Protein AF-A0A4Q0PIA1-F1 (afdb_monomer)

Mean predicted aligned error: 7.01 Å

Nearest PDB structures (foldseek):
  3p2y-assembly1_A-2  TM=5.796E-01  e=3.380E-01  Mycolicibacterium smegmatis MC2 155
  1xlt-assembly1_A  TM=4.589E-01  e=9.015E-01  Rhodospirillum rubrum
  2frd-assembly1_B  TM=4.734E-01  e=1.250E+00  Rhodospirillum rubrum
  8bxg-assembly1_A  TM=5.678E-01  e=4.058E+00  Escherichia coli
  4gx2-assembly1_B  TM=3.205E-01  e=5.272E+00  Geobacter sulfurreducens PCA

Secondary structure (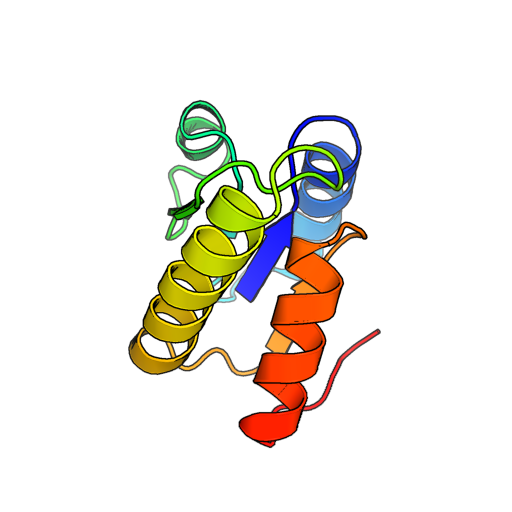DSSP, 8-state):
-EEE-STHHHHHHHHTGGGGTTS-PEEEES-GGGGGGGTTSEEEE-----TT-HHHHHHHHHHHHHHHHHH--S--EE-SSHHHHHHHHHHHHTT-----

Radius of gyration: 12.42 Å; Cα contacts (8 Å, |Δi|>4): 158; chains: 1; bounding box: 34×23×29 Å

pLDDT: mean 77.84, std 11.3, range [39.25, 91.69]

Sequence (100 aa):
MAVASIGGHWIQLLRLRPVFEGQDVVFVSTKASFASMVSNCKFYTIPDGSRKNPINLLLSFKVLFKILRQEKPEAILSTGAAPGLLALLCGKILGKKPSG

Structure (mmCIF, N/CA/C/O backbone):
data_AF-A0A4Q0PIA1-F1
#
_entry.id   AF-A0A4Q0PIA1-F1
#
loop_
_atom_site.group_PDB
_atom_site.id
_atom_site.type_symbol
_atom_site.label_atom_id
_atom_site.label_alt_id
_atom_site.label_comp_id
_atom_site.label_asym_id
_atom_site.label_entity_id
_atom_site.label_seq_id
_atom_site.pdbx_PDB_ins_code
_atom_site.Cartn_x
_atom_site.Cartn_y
_atom_site.Cartn_z
_atom_site.occupancy
_atom_site.B_iso_or_equiv
_atom_site.auth_seq_id
_atom_site.auth_comp_id
_atom_site.auth_asym_id
_atom_site.auth_atom_id
_atom_site.pdbx_PDB_model_num
ATOM 1 N N . MET A 1 1 ? -4.599 -2.354 5.682 1.00 82.56 1 MET A N 1
ATOM 2 C CA . MET A 1 1 ? -3.885 -1.702 4.558 1.00 82.56 1 MET A CA 1
ATOM 3 C C . MET A 1 1 ? -3.855 -2.649 3.377 1.00 82.56 1 MET A C 1
ATOM 5 O O . MET A 1 1 ? -3.507 -3.808 3.557 1.00 82.56 1 MET A O 1
ATOM 9 N N . ALA A 1 2 ? -4.230 -2.163 2.200 1.00 84.62 2 ALA A N 1
ATOM 10 C CA . ALA A 1 2 ? -4.389 -2.946 0.985 1.00 84.62 2 ALA A CA 1
ATOM 11 C C . ALA A 1 2 ? -3.388 -2.454 -0.077 1.00 84.62 2 ALA A C 1
ATOM 13 O O . ALA A 1 2 ? -3.397 -1.280 -0.446 1.00 84.62 2 ALA A O 1
ATOM 14 N N . VAL A 1 3 ? -2.488 -3.327 -0.535 1.00 84.12 3 VAL A N 1
ATOM 15 C CA . VAL A 1 3 ? -1.362 -2.967 -1.412 1.00 84.12 3 VAL A CA 1
ATOM 16 C C . VAL A 1 3 ? -1.436 -3.745 -2.723 1.00 84.12 3 VAL A C 1
ATOM 18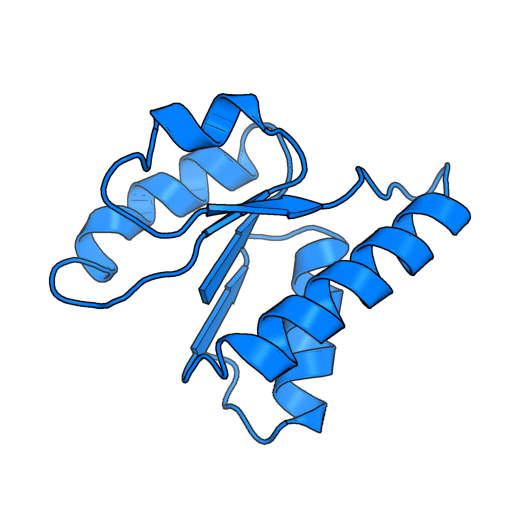 O O . VAL A 1 3 ? -1.352 -4.975 -2.720 1.00 84.12 3 VAL A O 1
ATOM 21 N N . ALA A 1 4 ? -1.522 -3.041 -3.853 1.00 82.62 4 ALA A N 1
ATOM 22 C CA . ALA A 1 4 ? -1.503 -3.660 -5.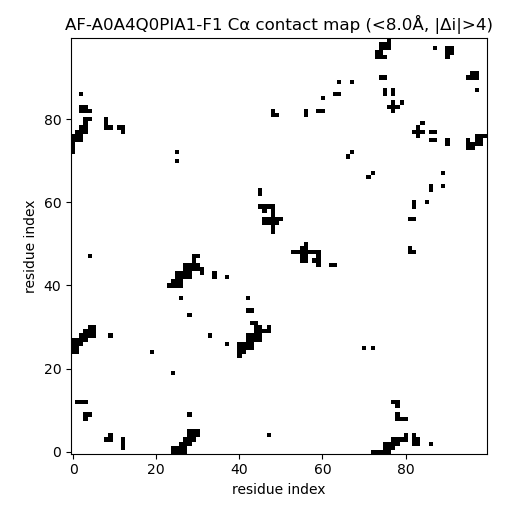179 1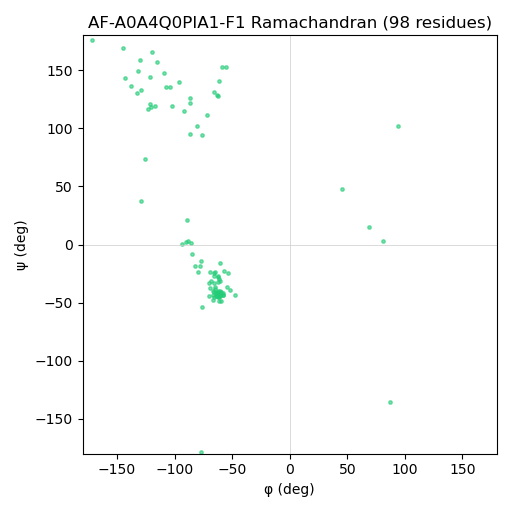.00 82.62 4 ALA A CA 1
ATOM 23 C C . ALA A 1 4 ? -0.747 -2.812 -6.206 1.00 82.62 4 ALA A C 1
ATOM 25 O O . ALA A 1 4 ? -0.825 -1.585 -6.207 1.00 82.62 4 ALA A O 1
ATOM 26 N N . SER A 1 5 ? -0.022 -3.473 -7.10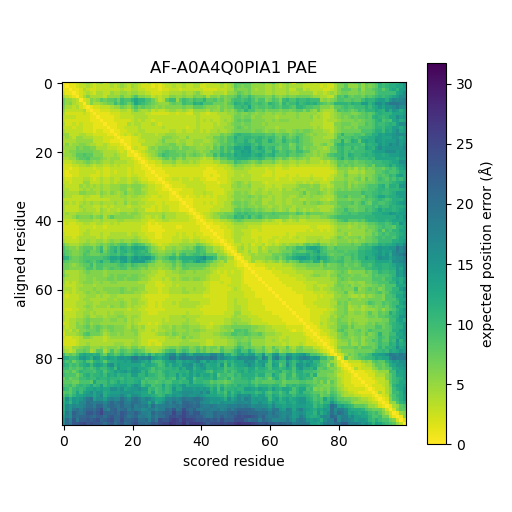7 1.00 77.88 5 SER A N 1
ATOM 27 C CA . SER A 1 5 ? 0.626 -2.836 -8.259 1.00 77.88 5 SER A CA 1
ATOM 28 C C . SER A 1 5 ? -0.380 -2.530 -9.380 1.00 77.88 5 SER A C 1
ATOM 30 O O . SER A 1 5 ? -1.580 -2.784 -9.253 1.00 77.88 5 SER A O 1
ATOM 32 N N . ILE A 1 6 ? 0.104 -1.972 -10.493 1.00 77.44 6 ILE A N 1
ATOM 33 C CA . ILE A 1 6 ? -0.724 -1.688 -11.669 1.00 77.44 6 ILE A CA 1
ATOM 34 C C . ILE A 1 6 ? -1.415 -2.924 -12.274 1.00 77.44 6 ILE A C 1
ATOM 36 O O . ILE A 1 6 ? -0.905 -4.045 -12.234 1.00 77.44 6 ILE A O 1
ATOM 40 N N . GLY A 1 7 ? -2.560 -2.689 -12.923 1.00 74.25 7 GLY A N 1
ATOM 41 C CA . GLY A 1 7 ? -3.230 -3.668 -13.784 1.00 74.25 7 GLY A CA 1
ATOM 42 C C . GLY A 1 7 ? -4.190 -4.600 -13.041 1.00 74.25 7 GLY A C 1
ATOM 43 O O . GLY A 1 7 ? -4.998 -4.153 -12.227 1.00 74.25 7 GLY A O 1
ATOM 44 N N . GLY A 1 8 ? -4.125 -5.900 -13.351 1.00 73.25 8 GLY A N 1
ATOM 45 C CA . GLY A 1 8 ? -5.066 -6.915 -12.857 1.00 73.25 8 GLY A CA 1
ATOM 46 C C . GLY A 1 8 ? -5.069 -7.094 -11.335 1.00 73.25 8 GLY A C 1
ATOM 47 O O . GLY A 1 8 ? -6.132 -7.306 -10.755 1.00 73.25 8 GLY A O 1
ATOM 48 N N . HIS A 1 9 ? -3.920 -6.911 -10.677 1.00 80.88 9 HIS A N 1
ATOM 49 C CA . HIS A 1 9 ? -3.798 -7.024 -9.219 1.00 80.88 9 HIS A CA 1
ATOM 50 C C . HIS A 1 9 ? -4.603 -5.945 -8.481 1.00 80.88 9 HIS A C 1
ATOM 52 O O . HIS A 1 9 ? -5.211 -6.230 -7.448 1.00 80.88 9 HIS A O 1
ATOM 58 N N . TRP A 1 10 ? -4.655 -4.721 -9.022 1.00 83.25 10 TRP A N 1
ATOM 59 C CA . TRP A 1 10 ? -5.473 -3.637 -8.470 1.00 83.25 10 TRP A CA 1
ATOM 60 C C . TRP A 1 10 ? -6.967 -3.946 -8.587 1.00 83.25 10 TRP A C 1
ATOM 62 O O . TRP A 1 10 ? -7.705 -3.812 -7.617 1.00 83.25 10 TRP A O 1
ATOM 72 N N . ILE A 1 11 ? -7.412 -4.434 -9.748 1.00 84.31 11 ILE A N 1
ATOM 73 C CA . ILE A 1 11 ? -8.816 -4.815 -9.953 1.00 84.31 11 ILE A CA 1
ATOM 74 C C . ILE A 1 11 ? -9.217 -5.968 -9.026 1.00 84.31 11 ILE A C 1
ATOM 76 O O . ILE A 1 11 ? -10.292 -5.922 -8.435 1.00 84.31 11 ILE A O 1
ATOM 80 N N . GLN A 1 12 ? -8.357 -6.976 -8.848 1.00 82.44 12 GLN A N 1
ATOM 81 C CA . GLN A 1 12 ? -8.598 -8.055 -7.883 1.00 82.44 12 GLN A CA 1
ATOM 82 C C . GLN A 1 12 ? -8.705 -7.532 -6.448 1.00 82.44 12 GLN A C 1
ATOM 84 O O . GLN A 1 12 ? -9.582 -7.963 -5.707 1.00 82.44 12 GLN A O 1
ATOM 89 N N . LEU A 1 13 ? -7.867 -6.566 -6.072 1.00 83.81 13 LEU A N 1
ATOM 90 C CA . LEU A 1 13 ? -7.919 -5.938 -4.754 1.00 83.81 13 LEU A CA 1
ATOM 91 C C . LEU A 1 13 ? -9.216 -5.142 -4.558 1.00 83.81 13 LEU A C 1
ATOM 93 O O . LEU A 1 13 ? -9.839 -5.235 -3.505 1.00 83.81 13 LEU A O 1
ATOM 97 N N . LEU A 1 14 ? -9.673 -4.421 -5.585 1.00 84.12 14 LEU A N 1
ATOM 98 C CA . LEU A 1 14 ? -10.954 -3.714 -5.548 1.00 84.12 14 LEU A CA 1
ATOM 99 C C . LEU A 1 14 ? -12.162 -4.655 -5.470 1.00 84.12 14 LEU A C 1
ATOM 101 O O . LEU A 1 14 ? -13.177 -4.268 -4.900 1.00 84.12 14 LEU A O 1
ATOM 105 N N . ARG A 1 15 ? -12.074 -5.895 -5.967 1.00 84.69 15 ARG A N 1
ATOM 106 C CA . ARG A 1 15 ? -13.143 -6.895 -5.769 1.00 84.69 15 ARG A CA 1
ATOM 107 C C . ARG A 1 15 ? -13.317 -7.291 -4.304 1.00 84.69 15 ARG A C 1
ATOM 109 O O . ARG A 1 15 ? -14.406 -7.699 -3.925 1.00 84.69 15 ARG A O 1
ATOM 116 N N . LEU A 1 16 ? -12.277 -7.132 -3.486 1.00 80.69 16 LEU A N 1
ATOM 117 C CA . LEU A 1 16 ? -12.331 -7.347 -2.038 1.00 80.69 16 LEU A CA 1
ATOM 118 C C . LEU A 1 16 ? -12.798 -6.102 -1.274 1.00 80.69 16 LEU A C 1
ATOM 120 O O . LEU A 1 16 ? -12.916 -6.148 -0.057 1.00 80.69 16 LEU A O 1
ATOM 124 N N . ARG A 1 17 ? -13.123 -4.997 -1.960 1.00 79.69 17 ARG A N 1
ATOM 125 C CA . ARG A 1 17 ? -13.660 -3.781 -1.333 1.00 79.69 17 ARG A CA 1
ATOM 126 C C . ARG A 1 17 ? -14.875 -4.018 -0.422 1.00 79.69 17 ARG A C 1
ATOM 128 O O . ARG A 1 17 ? -14.889 -3.393 0.632 1.00 79.69 17 ARG A O 1
ATOM 135 N N . PRO A 1 18 ? -15.837 -4.907 -0.739 1.00 80.75 18 PRO A N 1
ATOM 136 C CA . PRO A 1 18 ? -16.935 -5.216 0.181 1.00 80.75 18 PRO A CA 1
ATOM 137 C C . PRO A 1 18 ? -16.461 -5.813 1.515 1.00 80.75 18 PRO A C 1
ATOM 139 O O . PRO A 1 18 ? -17.073 -5.584 2.546 1.00 80.75 18 PRO A O 1
ATOM 142 N N . VAL A 1 19 ? -15.329 -6.526 1.527 1.00 77.31 19 VAL A N 1
ATOM 143 C CA . VAL A 1 19 ? -14.729 -7.084 2.758 1.00 77.31 19 VAL A CA 1
ATOM 144 C C . VAL A 1 19 ? -14.179 -5.978 3.666 1.00 77.31 19 VAL A C 1
ATOM 146 O O . VAL A 1 19 ? -14.038 -6.159 4.870 1.00 77.31 19 VAL A O 1
ATOM 149 N N . PHE A 1 20 ? -13.869 -4.822 3.084 1.00 77.06 20 PHE A N 1
ATOM 150 C CA . PHE A 1 20 ? -13.341 -3.650 3.773 1.00 77.06 20 PHE A CA 1
ATOM 151 C C . PHE A 1 20 ? -14.424 -2.658 4.202 1.00 77.06 20 PHE A C 1
ATOM 153 O O . PHE A 1 20 ? -14.103 -1.606 4.756 1.00 77.06 20 PHE A O 1
ATOM 160 N N . GLU A 1 21 ? -15.693 -2.948 3.920 1.00 77.19 21 GLU A N 1
ATOM 161 C CA . GLU A 1 21 ? -16.793 -2.055 4.251 1.00 77.19 21 GLU A CA 1
ATOM 162 C C . GLU A 1 21 ? -16.904 -1.882 5.775 1.00 77.19 21 GLU A C 1
ATOM 164 O O . GLU A 1 21 ? -16.880 -2.847 6.536 1.00 77.19 21 GLU A O 1
ATOM 169 N N . GLY A 1 22 ? -16.944 -0.627 6.232 1.00 79.25 22 GLY A N 1
ATOM 170 C CA . GLY A 1 22 ? -16.924 -0.290 7.660 1.00 79.25 22 GLY A CA 1
ATOM 171 C C . GLY A 1 22 ? -15.538 -0.289 8.322 1.00 79.25 22 GLY A C 1
ATOM 172 O O . GLY A 1 22 ? -15.456 -0.027 9.520 1.00 79.25 22 GLY A O 1
ATOM 173 N N . GLN A 1 23 ? -14.449 -0.532 7.580 1.00 80.62 23 GLN A N 1
ATOM 174 C CA . GLN A 1 23 ? -13.075 -0.440 8.093 1.00 80.62 23 GLN A CA 1
ATOM 175 C C . GLN A 1 23 ? -12.317 0.770 7.526 1.00 80.62 23 GLN A C 1
ATOM 177 O O . GLN A 1 23 ? -12.493 1.148 6.367 1.00 80.62 23 GLN A O 1
ATOM 182 N N . ASP A 1 24 ? -11.414 1.356 8.322 1.00 84.50 24 ASP A N 1
ATOM 183 C CA . ASP A 1 24 ? -10.482 2.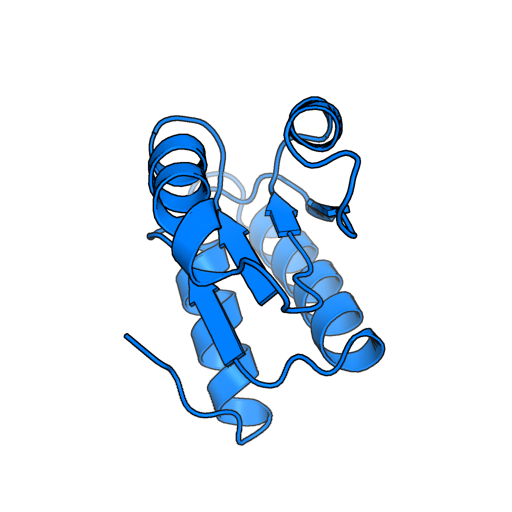387 7.842 1.00 84.50 24 ASP A CA 1
ATOM 184 C C . ASP A 1 24 ? -9.353 1.719 7.041 1.00 84.50 24 ASP A C 1
ATOM 186 O O . ASP A 1 24 ? -8.367 1.196 7.578 1.00 84.50 24 ASP A O 1
ATOM 190 N N . VAL A 1 25 ? -9.544 1.660 5.722 1.00 86.94 25 VAL A N 1
ATOM 191 C CA . VAL A 1 25 ? -8.607 1.005 4.812 1.00 86.94 25 VAL A CA 1
ATOM 192 C C . VAL A 1 25 ? -7.744 2.020 4.088 1.00 86.94 25 VAL A C 1
ATOM 194 O O . VAL A 1 25 ? -8.198 2.830 3.286 1.00 86.94 25 VAL A O 1
ATOM 197 N N . VAL A 1 26 ? -6.441 1.888 4.321 1.00 90.06 26 VAL A N 1
ATOM 198 C CA . VAL A 1 26 ? -5.404 2.574 3.555 1.00 90.06 26 VAL A CA 1
ATOM 199 C C . VAL A 1 26 ? -5.052 1.752 2.318 1.00 90.06 26 VAL A C 1
ATOM 201 O O . VAL A 1 26 ? -4.598 0.610 2.448 1.00 90.06 26 VAL A O 1
ATOM 204 N N . PHE A 1 27 ? -5.211 2.342 1.138 1.00 89.44 27 PHE A N 1
ATOM 205 C CA . PHE A 1 27 ? -4.821 1.773 -0.147 1.00 89.44 27 PHE A CA 1
ATOM 206 C C . PHE A 1 27 ? -3.446 2.285 -0.576 1.00 89.44 27 PHE A C 1
ATOM 208 O O . PHE A 1 27 ? -3.129 3.464 -0.426 1.00 89.44 27 PHE A O 1
ATOM 215 N N . VAL A 1 28 ? -2.624 1.404 -1.142 1.00 89.06 28 VAL A N 1
ATOM 216 C CA . VAL A 1 28 ? -1.307 1.763 -1.676 1.00 89.06 28 VAL A CA 1
ATOM 217 C C . VAL A 1 28 ? -1.132 1.163 -3.064 1.00 89.06 28 VAL A C 1
ATOM 219 O O . VAL A 1 28 ? -1.345 -0.037 -3.253 1.00 89.06 28 VAL A O 1
ATOM 222 N N . SER A 1 29 ? -0.718 1.978 -4.037 1.00 89.00 29 SER A N 1
ATOM 223 C CA . SER A 1 29 ? -0.420 1.499 -5.391 1.00 89.00 29 SER A CA 1
ATOM 224 C C . SER A 1 29 ? 0.740 2.231 -6.059 1.00 89.00 29 SER A C 1
ATOM 226 O O . SER A 1 29 ? 1.213 3.247 -5.563 1.00 89.00 29 SER A O 1
ATOM 228 N N . THR A 1 30 ? 1.216 1.716 -7.195 1.00 86.19 30 THR A N 1
ATOM 229 C CA . THR A 1 30 ? 2.294 2.340 -7.976 1.00 86.19 30 THR A CA 1
ATOM 230 C C . THR A 1 30 ? 1.800 3.414 -8.951 1.00 86.19 30 THR A C 1
ATOM 232 O O . THR A 1 30 ? 2.602 4.139 -9.536 1.00 86.19 30 THR A O 1
ATOM 235 N N . LYS A 1 31 ? 0.475 3.560 -9.117 1.00 86.88 31 LYS A N 1
ATOM 236 C CA . LYS A 1 31 ? -0.145 4.525 -10.038 1.00 86.88 31 LYS A CA 1
ATOM 237 C C . LYS A 1 31 ? -1.107 5.470 -9.322 1.00 86.88 31 LYS A C 1
ATOM 239 O O . LYS A 1 31 ? -2.162 5.052 -8.853 1.00 86.88 31 LYS A O 1
ATOM 244 N N . ALA A 1 32 ? -0.784 6.764 -9.340 1.00 86.69 32 ALA A N 1
ATOM 245 C CA . ALA A 1 32 ? -1.572 7.811 -8.686 1.00 86.69 32 ALA A CA 1
ATOM 246 C C . ALA A 1 32 ? -3.013 7.926 -9.215 1.00 86.69 32 ALA A C 1
ATOM 248 O O . ALA A 1 32 ? -3.924 8.214 -8.446 1.00 86.69 32 ALA A O 1
ATOM 249 N N . SER A 1 33 ? -3.253 7.634 -10.502 1.00 85.81 33 SER A N 1
ATOM 250 C CA . SER A 1 33 ? -4.602 7.680 -11.093 1.00 85.81 33 SER A CA 1
ATOM 251 C C . SER A 1 33 ? -5.601 6.728 -10.433 1.00 85.81 33 SER A C 1
ATOM 253 O O . SER A 1 33 ? -6.794 6.879 -10.647 1.00 85.81 33 SER A O 1
ATOM 255 N N . PHE A 1 34 ? -5.149 5.743 -9.654 1.00 86.50 34 PHE A N 1
ATOM 256 C CA . PHE A 1 34 ? -6.051 4.849 -8.934 1.00 86.50 34 PHE A CA 1
ATOM 257 C C . PHE A 1 34 ? -6.671 5.476 -7.685 1.00 86.50 34 PHE A C 1
ATOM 259 O O . PHE A 1 34 ? -7.675 4.959 -7.200 1.00 86.50 34 PHE A O 1
ATOM 266 N N . ALA A 1 35 ? -6.142 6.610 -7.213 1.00 86.75 35 ALA A N 1
ATOM 267 C CA . ALA A 1 35 ? -6.720 7.367 -6.107 1.00 86.75 35 ALA A CA 1
ATOM 268 C C . ALA A 1 35 ? -8.195 7.719 -6.356 1.00 86.75 35 ALA A C 1
ATOM 270 O O . ALA A 1 35 ? -9.006 7.647 -5.439 1.00 86.75 35 ALA A O 1
ATOM 271 N N . SER A 1 36 ? -8.569 8.022 -7.606 1.00 87.19 36 SER A N 1
ATOM 272 C CA . SER A 1 36 ? -9.954 8.355 -7.964 1.00 87.19 36 SER A CA 1
ATOM 273 C C . SER A 1 36 ? -10.926 7.183 -7.799 1.00 87.19 36 SER A C 1
ATOM 275 O O . SER A 1 36 ? -12.108 7.408 -7.569 1.00 87.19 36 SER A O 1
ATOM 277 N N . MET A 1 37 ? -10.452 5.931 -7.858 1.00 85.12 37 MET A N 1
ATOM 278 C CA . MET A 1 37 ? -11.292 4.744 -7.637 1.00 85.12 37 MET A CA 1
ATOM 279 C C . MET A 1 37 ? -11.581 4.481 -6.152 1.00 85.12 37 MET A C 1
ATOM 281 O O . MET A 1 37 ? -12.519 3.752 -5.819 1.00 85.12 37 MET A O 1
ATOM 285 N N . VAL A 1 38 ? -10.784 5.063 -5.255 1.00 87.12 38 VAL A N 1
ATOM 286 C CA . VAL A 1 38 ? -10.896 4.909 -3.798 1.00 87.12 38 VAL A CA 1
ATOM 287 C C . VAL A 1 38 ? -10.907 6.269 -3.102 1.00 87.12 38 VAL A C 1
ATOM 289 O O . VAL A 1 38 ? -10.364 6.412 -2.015 1.00 87.12 38 VAL A O 1
ATOM 292 N N . SER A 1 39 ? -11.563 7.262 -3.711 1.00 83.31 39 SER A N 1
ATOM 293 C CA . SER A 1 39 ? -11.640 8.648 -3.214 1.00 83.31 39 SER A CA 1
ATOM 294 C C . SER A 1 39 ? -12.132 8.777 -1.770 1.00 83.31 39 SER A C 1
ATOM 296 O O . SER A 1 39 ? -11.838 9.760 -1.101 1.00 83.31 39 SER A O 1
ATOM 298 N N . ASN A 1 40 ? -12.879 7.782 -1.294 1.00 85.00 40 ASN A N 1
ATOM 299 C CA . ASN A 1 40 ? -13.482 7.757 0.037 1.00 85.00 40 ASN A CA 1
ATOM 300 C C . ASN A 1 40 ? -12.553 7.119 1.089 1.00 85.00 40 ASN A C 1
ATOM 302 O O . ASN A 1 40 ? -12.953 6.941 2.235 1.00 85.00 40 ASN A O 1
ATOM 306 N N . CYS A 1 41 ? -11.341 6.724 0.696 1.00 87.88 41 CYS A N 1
ATOM 307 C CA . CYS A 1 41 ? -10.367 6.033 1.529 1.00 87.88 41 CYS A CA 1
ATOM 308 C C . CYS A 1 41 ? -9.001 6.723 1.425 1.00 87.88 41 CYS A C 1
ATOM 310 O O . CYS A 1 41 ? -8.695 7.410 0.449 1.00 87.88 41 CYS A O 1
ATOM 312 N N . LYS A 1 42 ? -8.131 6.505 2.415 1.00 90.81 42 LYS A N 1
ATOM 313 C CA . LYS A 1 42 ? -6.747 6.989 2.345 1.00 90.81 42 LYS A CA 1
ATOM 314 C C . LYS A 1 42 ? -6.005 6.260 1.229 1.00 90.81 42 LYS A C 1
ATOM 316 O O . LYS A 1 42 ? -6.012 5.030 1.181 1.00 90.81 42 LYS A O 1
ATOM 321 N N . PHE A 1 43 ? -5.321 7.005 0.367 1.00 91.69 43 PHE A N 1
ATOM 322 C CA . PHE A 1 43 ? -4.555 6.444 -0.741 1.00 91.69 43 PHE A CA 1
ATOM 323 C C . PHE A 1 43 ? -3.130 6.999 -0.770 1.00 91.69 43 PHE A C 1
ATOM 325 O O . PHE A 1 43 ? -2.926 8.210 -0.717 1.00 91.69 43 PHE A O 1
ATOM 332 N N . TYR A 1 44 ? -2.145 6.113 -0.916 1.00 91.62 44 TYR A N 1
ATOM 333 C CA . TYR A 1 44 ? -0.743 6.475 -1.104 1.00 91.62 44 TYR A CA 1
ATOM 334 C C . TYR A 1 44 ? -0.196 5.902 -2.406 1.00 91.62 44 TYR A C 1
ATOM 336 O O . TYR A 1 44 ? -0.504 4.776 -2.799 1.00 91.62 44 TYR A O 1
ATOM 344 N N . THR A 1 45 ? 0.680 6.668 -3.053 1.00 90.19 45 THR A N 1
ATOM 345 C CA . THR A 1 45 ? 1.415 6.202 -4.233 1.00 90.19 45 THR A CA 1
ATOM 346 C C . THR A 1 45 ? 2.856 5.880 -3.857 1.00 90.19 45 THR A C 1
ATOM 348 O O . THR A 1 45 ? 3.503 6.660 -3.159 1.00 90.19 45 THR A O 1
ATOM 351 N N . ILE A 1 46 ? 3.367 4.748 -4.334 1.00 88.00 46 ILE A N 1
ATOM 352 C CA . ILE A 1 46 ? 4.784 4.377 -4.241 1.00 88.00 46 ILE A CA 1
ATOM 353 C C . ILE A 1 46 ? 5.396 4.292 -5.647 1.00 88.00 46 ILE A C 1
ATOM 355 O O . ILE A 1 46 ? 4.661 4.108 -6.613 1.00 88.00 46 ILE A O 1
ATOM 359 N N . PRO A 1 47 ? 6.721 4.429 -5.808 1.00 85.75 47 PRO A N 1
ATOM 360 C CA . PRO A 1 47 ? 7.366 4.209 -7.100 1.00 85.75 47 PRO A CA 1
ATOM 361 C C . PRO A 1 47 ? 7.066 2.817 -7.681 1.00 85.75 47 PRO A C 1
ATOM 363 O O . PRO A 1 47 ? 6.828 1.861 -6.947 1.00 85.75 47 PRO A O 1
ATOM 366 N N . ASP A 1 48 ? 7.102 2.676 -9.007 1.00 81.31 48 ASP A N 1
ATOM 367 C CA . ASP A 1 48 ? 7.018 1.354 -9.632 1.00 81.31 48 ASP A CA 1
ATOM 368 C C . ASP A 1 48 ? 8.390 0.664 -9.587 1.00 81.31 48 ASP A C 1
ATOM 370 O O . ASP A 1 48 ? 9.329 1.010 -10.316 1.00 81.31 48 ASP A O 1
ATOM 374 N N . GLY A 1 49 ? 8.522 -0.272 -8.646 1.00 71.94 49 GLY A N 1
ATOM 375 C CA . GLY A 1 49 ? 9.672 -1.155 -8.516 1.00 71.94 49 GLY A CA 1
ATOM 376 C C . GLY A 1 49 ? 9.457 -2.456 -9.282 1.00 71.94 49 GLY A C 1
ATOM 377 O O . GLY A 1 49 ? 8.622 -3.275 -8.901 1.00 71.94 49 GLY A O 1
ATOM 378 N N . SER A 1 50 ? 10.267 -2.692 -10.313 1.00 69.56 50 SER A N 1
ATOM 379 C CA . SER A 1 50 ? 10.281 -3.943 -11.078 1.00 69.56 50 SER A CA 1
A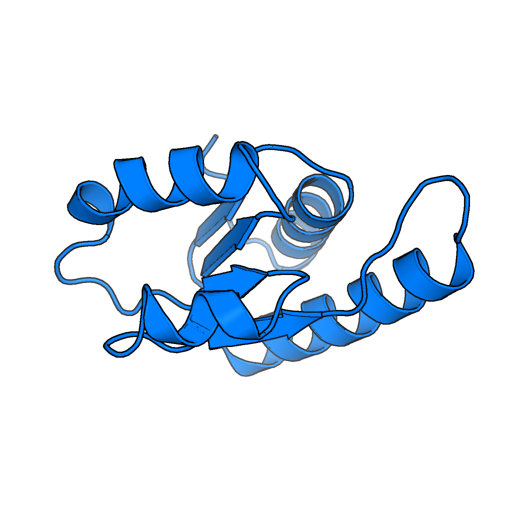TOM 380 C C . SER A 1 50 ? 11.649 -4.621 -10.995 1.00 69.56 50 SER A C 1
ATOM 382 O O . SER A 1 50 ? 12.639 -3.998 -10.612 1.00 69.56 50 SER A O 1
ATOM 384 N N . ARG A 1 51 ? 11.740 -5.899 -11.397 1.00 67.94 51 ARG A N 1
ATOM 385 C CA . ARG A 1 51 ? 13.011 -6.656 -11.416 1.00 67.94 51 ARG A CA 1
ATOM 386 C C . ARG A 1 51 ? 14.096 -5.975 -12.272 1.00 67.94 51 ARG A C 1
ATOM 388 O O . ARG A 1 51 ? 15.275 -6.202 -12.041 1.00 67.94 51 ARG A O 1
ATOM 395 N N . LYS A 1 52 ? 13.696 -5.122 -13.224 1.00 74.25 52 LYS A N 1
ATOM 396 C CA . LYS A 1 52 ? 14.597 -4.317 -14.063 1.00 74.25 52 LYS A CA 1
ATOM 397 C C . LYS A 1 52 ? 15.118 -3.055 -13.359 1.00 74.25 52 LYS A C 1
ATOM 399 O O . LYS A 1 52 ? 16.189 -2.586 -13.711 1.00 74.25 52 LYS A O 1
ATOM 404 N N . ASN A 1 53 ? 14.400 -2.546 -12.351 1.00 78.38 53 ASN A N 1
ATOM 405 C CA . ASN A 1 53 ? 14.711 -1.304 -11.635 1.00 78.38 53 ASN A CA 1
ATOM 406 C C . ASN A 1 53 ? 14.808 -1.543 -10.113 1.00 78.38 53 ASN A C 1
ATOM 408 O O . ASN A 1 53 ? 13.922 -1.122 -9.358 1.00 78.38 53 ASN A O 1
ATOM 412 N N . PRO A 1 54 ? 15.885 -2.191 -9.630 1.00 77.38 54 PRO A N 1
ATOM 413 C CA . PRO A 1 54 ? 16.059 -2.501 -8.208 1.00 77.38 54 PRO A CA 1
ATOM 414 C C . PRO A 1 54 ? 16.149 -1.247 -7.321 1.00 77.38 54 PRO A C 1
ATOM 416 O O . PRO A 1 54 ? 15.725 -1.277 -6.167 1.00 77.38 54 PRO A O 1
ATOM 419 N N . ILE A 1 55 ? 16.625 -0.118 -7.861 1.00 84.94 55 ILE A N 1
ATOM 420 C CA . ILE A 1 55 ? 16.655 1.174 -7.154 1.00 84.94 55 ILE A CA 1
ATOM 421 C C . ILE A 1 55 ? 15.232 1.616 -6.790 1.00 84.94 55 ILE A C 1
ATOM 423 O O . ILE A 1 55 ? 14.954 1.934 -5.633 1.00 84.94 55 ILE A O 1
ATOM 427 N N . ASN A 1 56 ? 14.305 1.563 -7.751 1.00 83.56 56 ASN A N 1
ATOM 428 C CA . ASN A 1 56 ? 12.906 1.905 -7.503 1.00 83.56 56 ASN A CA 1
ATOM 429 C C . ASN A 1 56 ? 12.251 0.920 -6.542 1.00 83.56 56 ASN A C 1
ATOM 431 O O . ASN A 1 56 ? 11.416 1.333 -5.744 1.00 83.56 56 ASN A O 1
ATOM 435 N N . LEU A 1 57 ? 12.640 -0.357 -6.565 1.00 81.06 57 LEU A N 1
ATOM 436 C CA . LEU A 1 57 ? 12.163 -1.340 -5.594 1.00 81.06 57 LEU A CA 1
ATOM 437 C C . LEU A 1 57 ? 12.572 -0.956 -4.162 1.00 81.06 57 LEU A C 1
ATOM 439 O O . LEU A 1 57 ? 11.734 -0.976 -3.262 1.00 81.06 57 LEU A O 1
ATOM 443 N N . LEU A 1 58 ? 13.823 -0.530 -3.958 1.00 82.94 58 LEU A N 1
ATOM 444 C CA . LEU A 1 58 ? 14.302 -0.068 -2.653 1.00 82.94 58 LEU A CA 1
ATOM 445 C C . LEU A 1 58 ? 13.617 1.234 -2.209 1.00 82.94 58 LEU A C 1
ATOM 447 O O . LEU A 1 58 ? 13.267 1.381 -1.038 1.00 82.94 58 LEU A O 1
ATOM 451 N N . LEU A 1 59 ? 13.390 2.176 -3.127 1.00 86.56 59 LEU A N 1
ATOM 452 C CA . LEU A 1 59 ? 12.636 3.400 -2.834 1.00 86.56 59 LEU A CA 1
ATOM 453 C C . LEU A 1 59 ? 11.183 3.086 -2.463 1.00 86.56 59 LEU A C 1
ATOM 455 O O . LEU A 1 59 ? 10.681 3.596 -1.464 1.00 86.56 59 LEU A O 1
ATOM 459 N N . SER A 1 60 ? 10.538 2.189 -3.209 1.00 84.56 60 SER A N 1
ATOM 460 C CA . SER A 1 60 ? 9.185 1.697 -2.921 1.00 84.56 60 SER A CA 1
ATOM 461 C C . SER A 1 60 ? 9.106 1.071 -1.540 1.00 84.56 60 SER A C 1
ATOM 463 O O . SER A 1 60 ? 8.188 1.374 -0.785 1.00 84.56 60 SER A O 1
ATOM 465 N N . PHE A 1 61 ? 10.107 0.264 -1.178 1.00 82.75 61 PHE A N 1
ATOM 466 C CA . PHE A 1 61 ? 10.221 -0.310 0.154 1.00 82.75 61 PHE A CA 1
ATOM 467 C C . PHE A 1 61 ? 10.325 0.763 1.240 1.00 82.75 61 PHE A C 1
ATOM 469 O O . PHE A 1 61 ? 9.581 0.715 2.214 1.00 82.75 61 PHE A O 1
ATOM 476 N N . LYS A 1 62 ? 11.204 1.760 1.069 1.00 86.75 62 LYS A N 1
ATOM 477 C CA . LYS A 1 62 ? 11.375 2.856 2.039 1.00 86.75 62 LYS A CA 1
ATOM 478 C C . LYS A 1 62 ? 10.087 3.657 2.238 1.00 86.75 62 LYS A C 1
ATOM 480 O O . LYS A 1 62 ? 9.727 3.954 3.376 1.00 86.75 62 LYS A O 1
ATOM 485 N N . VAL A 1 63 ? 9.388 3.993 1.151 1.00 88.94 63 VAL A N 1
ATOM 486 C CA . VAL A 1 63 ? 8.117 4.729 1.223 1.00 88.94 63 VAL A CA 1
ATOM 487 C C . VAL A 1 63 ? 7.046 3.869 1.892 1.00 88.94 63 VAL A C 1
ATOM 489 O O . VAL A 1 63 ? 6.411 4.326 2.838 1.00 88.94 63 VAL A O 1
ATOM 492 N N . LEU A 1 64 ? 6.899 2.608 1.476 1.00 84.81 64 LEU A N 1
ATOM 493 C CA . LEU A 1 64 ? 5.949 1.672 2.076 1.00 84.81 64 LEU A CA 1
ATOM 494 C C . LEU A 1 64 ? 6.212 1.483 3.577 1.00 84.81 64 LEU A C 1
ATOM 496 O O . LEU A 1 64 ? 5.282 1.538 4.373 1.00 84.81 64 LEU A O 1
ATOM 500 N N . PHE A 1 65 ? 7.475 1.337 3.982 1.00 84.19 65 PHE A N 1
ATOM 501 C CA . PHE A 1 65 ? 7.867 1.221 5.386 1.00 84.19 65 PHE A CA 1
ATOM 502 C C . PHE A 1 65 ? 7.492 2.468 6.199 1.00 84.19 65 PHE A C 1
ATOM 504 O O . PHE A 1 65 ? 6.978 2.353 7.312 1.00 84.19 65 PHE A O 1
ATOM 511 N N . LYS A 1 66 ? 7.689 3.669 5.636 1.00 88.88 66 LYS A N 1
ATOM 512 C CA . LYS A 1 66 ? 7.271 4.925 6.273 1.00 88.88 66 LYS A CA 1
ATOM 513 C C . LYS A 1 66 ? 5.753 4.980 6.463 1.00 88.88 66 LYS A C 1
ATOM 515 O O . LYS A 1 66 ? 5.306 5.307 7.559 1.00 88.88 66 LYS A O 1
ATOM 520 N N . ILE A 1 67 ? 4.979 4.611 5.439 1.00 88.06 67 ILE A N 1
ATOM 521 C CA . ILE A 1 67 ? 3.509 4.575 5.507 1.00 88.06 67 ILE A CA 1
ATOM 522 C C . ILE A 1 67 ? 3.053 3.552 6.555 1.00 88.06 67 ILE A C 1
ATOM 524 O O . ILE A 1 67 ? 2.207 3.862 7.385 1.00 88.06 67 ILE A O 1
ATOM 528 N N . LEU A 1 68 ? 3.653 2.358 6.587 1.00 83.19 68 LEU A N 1
ATOM 529 C CA . LEU A 1 68 ? 3.346 1.333 7.589 1.00 83.19 68 LEU A CA 1
ATOM 530 C C . LEU A 1 68 ? 3.619 1.811 9.019 1.00 83.19 68 LEU A C 1
ATOM 532 O O . LEU A 1 68 ? 2.819 1.548 9.914 1.00 83.19 68 LEU A O 1
ATOM 536 N N . ARG A 1 69 ? 4.722 2.535 9.241 1.00 84.81 69 ARG A N 1
ATOM 537 C CA . ARG A 1 69 ? 5.058 3.099 10.556 1.00 84.81 69 ARG A CA 1
ATOM 538 C C . ARG A 1 69 ? 4.122 4.242 10.965 1.00 84.81 69 ARG A C 1
ATOM 540 O O . ARG A 1 69 ? 3.867 4.402 12.157 1.00 84.81 69 ARG A O 1
ATOM 547 N N . GLN A 1 70 ? 3.643 5.023 9.998 1.00 88.62 70 GLN A N 1
ATOM 548 C CA . GLN A 1 70 ? 2.730 6.146 10.215 1.00 88.62 70 GLN A CA 1
ATOM 549 C C . GLN A 1 70 ? 1.294 5.674 10.478 1.00 88.62 70 GLN A C 1
ATOM 551 O O . GLN A 1 70 ? 0.726 6.016 11.508 1.00 88.62 70 GLN A O 1
ATOM 556 N N . GLU A 1 71 ? 0.735 4.856 9.585 1.00 87.31 71 GLU A N 1
ATOM 557 C CA . GLU A 1 71 ? -0.662 4.403 9.654 1.00 87.31 71 GLU A CA 1
ATOM 558 C C . GLU A 1 71 ? -0.859 3.214 10.607 1.00 87.31 71 GLU A C 1
ATOM 560 O O . GLU A 1 71 ? -1.978 2.937 11.022 1.00 87.31 71 GLU A O 1
ATOM 565 N N . LYS A 1 72 ? 0.217 2.493 10.961 1.00 83.25 72 LYS A N 1
ATOM 566 C CA . LYS A 1 72 ? 0.210 1.340 11.884 1.00 83.25 72 LYS A CA 1
ATOM 567 C C . LYS A 1 72 ? -0.933 0.335 11.624 1.00 83.25 72 LYS A C 1
ATOM 569 O O . LYS A 1 72 ? -1.582 -0.102 12.580 1.00 83.25 72 LYS A O 1
ATOM 574 N N . PRO A 1 73 ? -1.165 -0.100 10.371 1.00 78.69 73 PRO A N 1
ATOM 575 C CA . PRO A 1 73 ? -2.340 -0.900 10.025 1.00 78.69 73 PRO A CA 1
ATOM 576 C C . PRO A 1 73 ? -2.370 -2.228 10.784 1.00 78.69 73 PRO A C 1
ATOM 578 O O . PRO A 1 73 ? -1.327 -2.843 10.983 1.00 78.69 73 PRO A O 1
ATOM 581 N N . GLU A 1 74 ? -3.541 -2.679 11.230 1.00 78.06 74 GLU A N 1
ATOM 582 C CA . GLU A 1 74 ? -3.722 -3.954 11.954 1.00 78.06 74 GLU A CA 1
ATOM 583 C C . GLU A 1 74 ? -3.500 -5.190 11.085 1.00 78.06 74 GLU A C 1
ATOM 585 O O . GLU A 1 74 ? -2.880 -6.151 11.535 1.00 78.06 74 GLU A O 1
ATOM 590 N N . ALA A 1 75 ? -3.919 -5.118 9.825 1.00 76.06 75 ALA A N 1
ATOM 591 C CA . ALA A 1 75 ? -3.712 -6.159 8.831 1.00 76.06 75 ALA A CA 1
ATOM 592 C C . ALA A 1 75 ? -3.176 -5.566 7.524 1.00 76.06 75 ALA A C 1
ATOM 594 O O . ALA A 1 75 ? -3.468 -4.417 7.158 1.00 76.06 75 ALA A O 1
ATOM 595 N N . ILE A 1 76 ? -2.388 -6.365 6.810 1.00 78.81 76 ILE A N 1
ATOM 596 C CA . ILE A 1 76 ? -1.827 -6.027 5.505 1.00 78.81 76 ILE A CA 1
ATOM 597 C C . ILE A 1 76 ? -2.325 -7.072 4.511 1.00 78.81 76 ILE A C 1
ATOM 599 O O . ILE A 1 76 ? -2.005 -8.248 4.652 1.00 78.81 76 ILE A O 1
ATOM 603 N N . LEU A 1 77 ? -3.068 -6.629 3.499 1.00 77.19 77 LEU A N 1
ATOM 604 C CA . LEU A 1 77 ? -3.468 -7.452 2.366 1.00 77.19 77 LEU A CA 1
ATOM 605 C C . LEU A 1 77 ? -2.681 -7.028 1.126 1.00 77.19 77 LEU A C 1
ATOM 607 O O . LEU A 1 77 ? -2.579 -5.836 0.826 1.00 77.19 77 LEU A O 1
ATOM 611 N N . SER A 1 78 ? -2.170 -7.995 0.367 1.00 76.00 78 SER A N 1
ATOM 612 C CA . SER A 1 78 ? -1.639 -7.736 -0.966 1.00 76.00 78 SER A CA 1
ATOM 613 C C . SER A 1 78 ? -2.046 -8.813 -1.958 1.00 76.00 78 SER A C 1
ATOM 615 O O . SER A 1 78 ? -1.961 -9.997 -1.661 1.00 76.00 78 SER A O 1
ATOM 617 N N . THR A 1 79 ? -2.442 -8.395 -3.159 1.00 68.81 79 THR A N 1
ATOM 618 C CA . THR A 1 79 ? -2.913 -9.285 -4.230 1.00 68.81 79 THR A CA 1
ATOM 619 C C . THR A 1 79 ? -1.798 -9.801 -5.145 1.00 68.81 79 THR A C 1
ATOM 621 O O . THR A 1 79 ? -2.076 -10.259 -6.244 1.00 68.81 79 THR A O 1
ATOM 624 N N . GLY A 1 80 ? -0.541 -9.786 -4.690 1.00 56.66 80 GLY A N 1
ATOM 625 C CA . GLY A 1 80 ? 0.579 -10.421 -5.391 1.00 56.66 80 GLY A CA 1
ATOM 626 C C . GLY A 1 80 ? 1.347 -9.471 -6.310 1.00 56.66 80 GLY A C 1
ATOM 627 O O . GLY A 1 80 ? 0.934 -9.160 -7.415 1.00 56.66 80 GLY A O 1
ATOM 628 N N . ALA A 1 81 ? 2.504 -9.011 -5.833 1.00 60.38 81 ALA A N 1
ATOM 629 C CA . ALA A 1 81 ? 3.604 -8.413 -6.595 1.00 60.38 81 ALA A CA 1
ATOM 630 C C . ALA A 1 81 ? 4.801 -8.232 -5.638 1.00 60.38 81 ALA A C 1
ATOM 632 O O . ALA A 1 81 ? 4.669 -8.447 -4.431 1.00 60.38 81 ALA A O 1
ATOM 633 N N . ALA A 1 82 ? 5.956 -7.781 -6.138 1.00 62.50 82 ALA A N 1
ATOM 634 C CA . ALA A 1 82 ? 7.103 -7.411 -5.299 1.00 62.50 82 ALA A CA 1
ATOM 635 C C . ALA A 1 82 ? 6.738 -6.492 -4.100 1.00 62.50 82 ALA A C 1
ATOM 637 O O . ALA A 1 82 ? 7.164 -6.798 -2.986 1.00 62.50 82 ALA A O 1
ATOM 638 N N . PRO A 1 83 ? 5.892 -5.446 -4.246 1.00 61.19 83 PRO A N 1
ATOM 639 C CA . PRO A 1 83 ? 5.410 -4.659 -3.104 1.00 61.19 83 PRO A CA 1
ATOM 640 C C . PRO A 1 83 ? 4.577 -5.450 -2.083 1.00 61.19 83 PRO A C 1
ATOM 642 O O . PRO A 1 83 ? 4.601 -5.113 -0.904 1.00 61.19 83 PRO A O 1
ATOM 645 N N . GLY A 1 84 ? 3.895 -6.519 -2.494 1.00 62.56 84 GLY A N 1
ATOM 646 C CA . GLY A 1 84 ? 3.137 -7.386 -1.594 1.00 62.56 84 GLY A CA 1
ATOM 647 C C . GLY A 1 84 ? 4.007 -8.232 -0.681 1.00 62.56 84 GLY A C 1
ATOM 648 O O . GLY A 1 84 ? 3.771 -8.280 0.523 1.00 62.56 84 GLY A O 1
ATOM 649 N N . LEU A 1 85 ? 5.069 -8.825 -1.233 1.00 65.69 85 LEU A N 1
ATOM 650 C CA . LEU A 1 85 ? 6.062 -9.556 -0.444 1.00 65.69 85 LEU A CA 1
ATOM 651 C C . LEU A 1 85 ? 6.762 -8.630 0.560 1.00 65.69 85 LEU A C 1
ATOM 653 O O . LEU A 1 85 ? 6.962 -8.997 1.715 1.00 65.69 85 LEU A O 1
ATOM 657 N N . LEU A 1 86 ? 7.081 -7.405 0.136 1.00 65.94 86 LEU A N 1
ATOM 658 C CA . LEU A 1 86 ? 7.661 -6.379 1.001 1.00 65.94 86 LEU A CA 1
ATOM 659 C C . LEU A 1 86 ? 6.704 -5.959 2.122 1.00 65.94 86 LEU A C 1
ATOM 661 O O . LEU A 1 86 ? 7.127 -5.831 3.268 1.00 65.94 86 LEU A O 1
ATOM 665 N N . ALA A 1 87 ? 5.416 -5.792 1.816 1.00 66.94 87 ALA A N 1
ATOM 666 C CA . ALA A 1 87 ? 4.400 -5.485 2.815 1.00 66.94 87 ALA A CA 1
ATOM 667 C C . ALA A 1 87 ? 4.265 -6.622 3.846 1.00 66.94 87 ALA A C 1
ATOM 669 O O . ALA A 1 87 ? 4.184 -6.359 5.044 1.00 66.94 87 ALA A O 1
ATOM 670 N N . LEU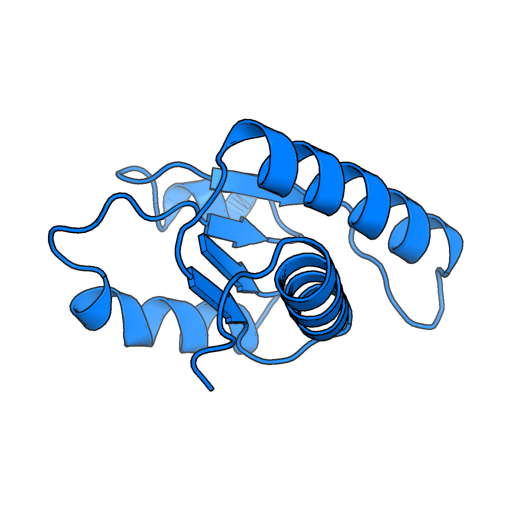 A 1 88 ? 4.323 -7.880 3.395 1.00 67.94 88 LEU A N 1
ATOM 671 C CA . LEU A 1 88 ? 4.259 -9.065 4.252 1.00 67.94 88 LEU A CA 1
ATOM 672 C C . LEU A 1 88 ? 5.493 -9.190 5.162 1.00 67.94 88 LEU A C 1
ATOM 674 O O . LEU A 1 88 ? 5.360 -9.442 6.359 1.00 67.94 88 LEU A O 1
ATOM 678 N N . LEU A 1 89 ? 6.692 -8.953 4.616 1.00 66.75 89 LEU A N 1
ATOM 679 C CA . LEU A 1 89 ? 7.946 -8.916 5.377 1.00 66.75 89 LEU A CA 1
ATOM 680 C C . LEU A 1 89 ? 7.932 -7.803 6.432 1.00 66.75 89 LEU A C 1
ATOM 682 O O . LEU A 1 89 ? 8.273 -8.050 7.587 1.00 66.75 89 LEU A O 1
ATOM 686 N N . CYS A 1 90 ? 7.475 -6.601 6.070 1.00 63.47 90 CYS A N 1
ATOM 687 C CA . CYS A 1 90 ? 7.313 -5.501 7.020 1.00 63.47 90 CYS A CA 1
ATOM 688 C C . CYS A 1 90 ? 6.281 -5.825 8.108 1.00 63.47 90 CYS A C 1
ATOM 690 O O . CYS A 1 90 ? 6.533 -5.550 9.278 1.00 63.47 90 CYS A O 1
ATOM 692 N N . GLY A 1 91 ? 5.150 -6.441 7.749 1.00 60.50 91 GLY A N 1
ATOM 693 C CA . GLY A 1 91 ? 4.146 -6.903 8.711 1.00 60.50 91 GLY A CA 1
ATOM 694 C C . GLY A 1 91 ? 4.726 -7.885 9.728 1.00 60.50 91 GLY A C 1
ATOM 695 O O . GLY A 1 91 ? 4.491 -7.739 10.926 1.00 60.50 91 GLY A O 1
ATOM 696 N N . LYS A 1 92 ? 5.579 -8.809 9.266 1.00 63.31 92 LYS A N 1
ATOM 697 C CA . LYS A 1 92 ? 6.268 -9.791 10.113 1.00 63.31 92 LYS A CA 1
ATOM 698 C C . LYS A 1 92 ? 7.255 -9.140 11.091 1.00 63.31 92 LYS A C 1
ATOM 700 O O . LYS A 1 92 ? 7.312 -9.548 12.244 1.00 63.31 92 LYS A O 1
ATOM 705 N N . ILE A 1 93 ? 7.977 -8.100 10.663 1.00 57.62 93 ILE A N 1
ATOM 706 C CA . ILE A 1 93 ? 8.881 -7.309 11.526 1.00 57.62 93 ILE A CA 1
ATOM 707 C C . ILE A 1 93 ? 8.091 -6.486 12.560 1.00 57.62 93 ILE A C 1
ATOM 709 O O . ILE A 1 93 ? 8.563 -6.266 13.671 1.00 57.62 93 ILE A O 1
ATOM 713 N N . LEU A 1 94 ? 6.875 -6.055 12.217 1.00 61.03 94 LEU A N 1
ATOM 714 C CA . LEU A 1 94 ? 5.997 -5.256 13.078 1.00 61.03 94 LEU A CA 1
ATOM 715 C C . LEU A 1 94 ? 5.080 -6.099 13.991 1.00 61.03 94 LEU A C 1
ATOM 717 O O . LEU A 1 94 ? 4.252 -5.527 14.696 1.00 61.03 94 LEU A O 1
ATOM 721 N N . GLY A 1 95 ? 5.187 -7.435 13.975 1.00 57.34 95 GLY A N 1
ATOM 722 C CA . GLY A 1 95 ? 4.333 -8.330 14.772 1.00 57.34 95 GLY A CA 1
ATOM 723 C C . GLY A 1 95 ? 2.864 -8.380 14.324 1.00 57.34 95 GLY A C 1
ATOM 724 O O . GLY A 1 95 ? 2.005 -8.854 15.065 1.00 57.34 95 GLY A O 1
ATOM 725 N N . LYS A 1 96 ? 2.551 -7.890 13.119 1.00 56.41 96 LYS A N 1
ATOM 726 C CA . LYS A 1 96 ? 1.197 -7.884 12.547 1.00 56.41 96 LYS A CA 1
ATOM 727 C C . LYS A 1 96 ? 0.960 -9.218 11.825 1.00 56.41 96 LYS A C 1
ATOM 729 O O . LYS A 1 96 ? 1.769 -9.619 10.986 1.00 56.41 96 LYS A O 1
ATOM 734 N N . LYS A 1 97 ? -0.124 -9.932 12.159 1.00 50.50 97 LYS A N 1
ATOM 735 C CA . LYS A 1 97 ? -0.447 -11.240 11.556 1.00 50.50 97 LYS A CA 1
ATOM 736 C C . LYS A 1 97 ? -0.690 -11.084 10.044 1.00 50.50 97 LYS A C 1
ATOM 738 O O . LYS A 1 97 ? -1.511 -10.252 9.661 1.00 50.50 97 LYS A O 1
ATOM 743 N N . PRO A 1 98 ? -0.028 -11.873 9.179 1.00 47.69 98 PRO A N 1
ATOM 744 C CA . PRO A 1 98 ? -0.404 -11.949 7.776 1.00 47.69 98 PRO A CA 1
ATOM 745 C C . PRO A 1 98 ? -1.730 -12.716 7.666 1.00 47.69 98 PRO A C 1
ATOM 747 O O . PRO A 1 98 ? -1.776 -13.909 7.953 1.00 47.69 98 PRO A O 1
ATOM 750 N N . SER A 1 99 ? -2.812 -12.037 7.291 1.00 46.31 99 SER A N 1
ATOM 751 C CA . SER A 1 99 ? -4.049 -12.687 6.846 1.00 46.31 99 SER A CA 1
ATOM 752 C C . SER A 1 99 ? -3.912 -12.951 5.347 1.00 46.31 99 SER A C 1
ATOM 754 O O . SER A 1 99 ? -4.068 -12.027 4.544 1.00 46.31 99 SER A O 1
ATOM 756 N N . GLY A 1 100 ? -3.482 -14.172 5.019 1.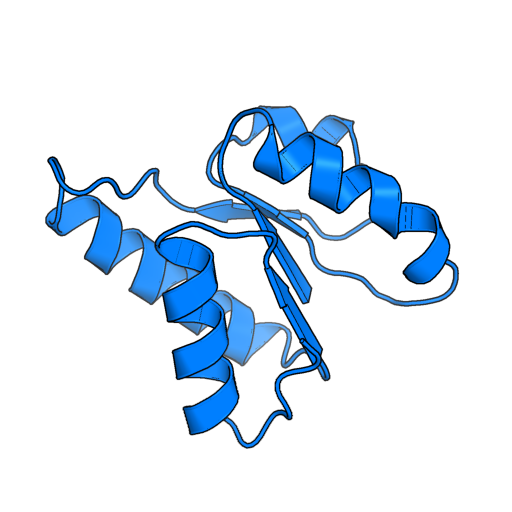00 39.25 100 GLY A N 1
ATOM 757 C CA . GLY A 1 100 ? -3.479 -14.727 3.663 1.00 39.25 100 GLY A CA 1
ATOM 758 C C . GLY A 1 100 ? -4.848 -15.243 3.256 1.00 39.25 100 GLY A C 1
ATOM 759 O O . GLY A 1 100 ? -5.643 -15.556 4.171 1.00 39.25 100 GLY A O 1
#

Organism: NCBI:txid988

Solvent-accessible surface area (backbone atoms only — not comparable to full-atom values): 5672 Å² total; per-residue (Å²): 52,43,36,30,49,76,66,69,29,36,57,57,50,58,72,48,46,76,80,46,64,98,54,94,49,39,39,36,27,44,49,67,81,55,41,74,82,42,69,93,42,54,67,48,69,38,57,72,43,44,95,90,36,61,67,35,34,52,50,24,48,54,50,50,50,50,49,47,69,71,69,58,55,74,44,57,42,51,58,70,51,71,70,26,57,51,50,50,53,51,30,57,77,69,74,31,62,78,68,127

Foldseek 3Di:
DEEEEDDPQVVVSVVCVVVCPPHQDEYEYQDPVCCVVVVVHHYYHAHDDDPVHVVSLVRSLVVLLVCCVVVVDLEYHGSDDSSNVSSVVSCVVSVRDYPD